Protein AF-A0A920VD78-F1 (afdb_monomer)

Secondary structure (DSSP, 8-state):
--EE---------SSTT--PPPHHHHHHHHHHHHHHHHHHTTPPPPEE----SHHHHGGG----------B--TTT--B---

pLDDT: mean 90.09, std 12.21, range [50.75, 97.56]

Solvent-accessible surface area (backbone atoms only — not comparable to full-atom values): 5378 Å² total; per-residue (Å²): 114,75,65,45,64,88,42,52,84,58,63,69,57,89,50,98,83,49,80,49,78,53,73,63,58,54,51,51,56,52,50,52,53,52,50,53,52,25,60,78,67,73,46,77,84,47,46,80,48,76,46,65,55,61,54,64,55,54,84,73,62,83,87,88,82,78,90,70,52,79,48,87,45,93,89,77,60,78,52,69,52,114

Sequence (82 aa):
MTKFSPGGGFAIGYTTKDEPPSVSAYAEAIISTMTETCQDLSMEMPALVIEPGRAIIGPAGVALYRIGAIKEVPGGSEVRQC

Structure (mmCIF, N/CA/C/O backbone):
data_AF-A0A920VD78-F1
#
_entry.id   AF-A0A920VD78-F1
#
loop_
_atom_site.group_PDB
_atom_site.id
_atom_site.type_symbol
_atom_site.label_atom_id
_atom_site.label_alt_id
_atom_site.label_comp_id
_atom_site.label_asym_id
_atom_site.label_entity_id
_atom_site.label_seq_id
_atom_site.pdbx_PDB_ins_code
_atom_site.Cartn_x
_atom_site.Cartn_y
_atom_site.Cartn_z
_atom_site.occupancy
_atom_site.B_iso_or_equiv
_atom_site.auth_seq_id
_atom_site.auth_comp_id
_atom_site.auth_asym_id
_atom_site.auth_atom_id
_atom_site.pdbx_PDB_model_num
ATOM 1 N N . MET A 1 1 ? -19.056 8.189 18.116 1.00 60.03 1 MET A N 1
ATOM 2 C CA . MET A 1 1 ? -18.441 8.389 16.781 1.00 60.03 1 MET A CA 1
ATOM 3 C C . MET A 1 1 ? -18.467 7.035 16.094 1.00 60.03 1 MET A C 1
ATOM 5 O O . MET A 1 1 ? -17.893 6.111 16.635 1.00 60.03 1 MET A O 1
ATOM 9 N N . THR A 1 2 ? -19.226 6.854 15.011 1.00 85.56 2 THR A N 1
ATOM 10 C CA . THR A 1 2 ? -19.578 5.501 14.523 1.00 85.56 2 THR A CA 1
ATOM 11 C C . THR A 1 2 ? -18.567 4.890 13.552 1.00 85.56 2 THR A C 1
ATOM 13 O O . THR A 1 2 ? -18.561 3.673 13.388 1.00 85.56 2 THR A O 1
ATOM 16 N N . LYS A 1 3 ? -17.711 5.697 12.909 1.00 92.62 3 LYS A N 1
ATOM 17 C CA . LYS A 1 3 ? -16.704 5.233 11.941 1.00 92.62 3 LYS A CA 1
ATOM 18 C C . LYS A 1 3 ? -15.408 6.036 12.036 1.00 92.62 3 LYS A C 1
ATOM 20 O O . LYS A 1 3 ? -15.457 7.243 12.274 1.00 92.62 3 LYS A O 1
ATOM 25 N N . PHE A 1 4 ? -14.284 5.371 11.796 1.00 94.19 4 PHE A N 1
ATOM 26 C CA . PHE A 1 4 ? -12.949 5.959 11.702 1.00 94.19 4 PHE A CA 1
ATOM 27 C C . PHE A 1 4 ? -12.225 5.411 10.465 1.00 94.19 4 PHE A C 1
ATOM 29 O O . PHE A 1 4 ? -12.301 4.214 10.192 1.00 94.19 4 PHE A O 1
ATOM 36 N N . SER A 1 5 ? -11.537 6.280 9.721 1.00 94.62 5 SER A N 1
ATOM 37 C CA . SER A 1 5 ? -10.718 5.904 8.562 1.00 94.62 5 SER A CA 1
ATOM 38 C C . SER A 1 5 ? -9.341 6.563 8.672 1.00 94.62 5 SER A C 1
ATOM 40 O O . SER A 1 5 ? -9.281 7.794 8.661 1.00 94.62 5 SER A O 1
ATOM 42 N N . PRO A 1 6 ? -8.237 5.794 8.765 1.00 93.00 6 PRO A N 1
ATOM 43 C CA . PRO A 1 6 ? -6.884 6.324 8.630 1.00 93.00 6 PRO A CA 1
ATOM 44 C C . PRO A 1 6 ? -6.488 6.541 7.156 1.00 93.00 6 PRO A C 1
ATOM 46 O O . PRO A 1 6 ? -5.386 7.010 6.882 1.00 93.00 6 PRO A O 1
ATOM 49 N N . GLY A 1 7 ? -7.370 6.209 6.203 1.00 95.81 7 GLY A N 1
ATOM 50 C CA . GLY A 1 7 ? -7.119 6.327 4.770 1.00 95.81 7 GLY A CA 1
ATOM 51 C C . GLY A 1 7 ? -6.338 5.143 4.186 1.00 95.81 7 GLY A C 1
ATOM 52 O O . GLY A 1 7 ? -6.541 3.984 4.559 1.00 95.81 7 GLY A O 1
ATOM 53 N N . GLY A 1 8 ? -5.492 5.436 3.194 1.00 94.12 8 GLY A N 1
ATOM 54 C CA . GLY A 1 8 ? -4.649 4.465 2.487 1.00 94.12 8 GLY A CA 1
ATOM 55 C C . GLY A 1 8 ? -3.225 4.368 3.049 1.00 94.12 8 GLY A C 1
ATOM 56 O O . GLY A 1 8 ? -3.012 4.403 4.252 1.00 94.12 8 GLY A O 1
ATOM 57 N N . GLY A 1 9 ? -2.227 4.243 2.163 1.00 94.31 9 GLY A N 1
ATOM 58 C CA . GLY A 1 9 ? -0.803 4.208 2.552 1.00 94.31 9 GLY A CA 1
ATOM 59 C C . GLY A 1 9 ? -0.168 2.813 2.621 1.00 94.31 9 GLY A C 1
ATOM 60 O O . GLY A 1 9 ? 0.996 2.683 2.983 1.00 94.31 9 GLY A O 1
ATOM 61 N N . PHE A 1 10 ? -0.902 1.778 2.217 1.00 95.62 10 PHE A N 1
ATOM 62 C CA . PHE A 1 10 ? -0.397 0.412 2.086 1.00 95.62 10 PHE A CA 1
ATOM 63 C C . PHE A 1 10 ? 0.663 0.338 0.978 1.00 95.62 10 PHE A C 1
ATOM 65 O O . PHE A 1 10 ? 0.384 0.6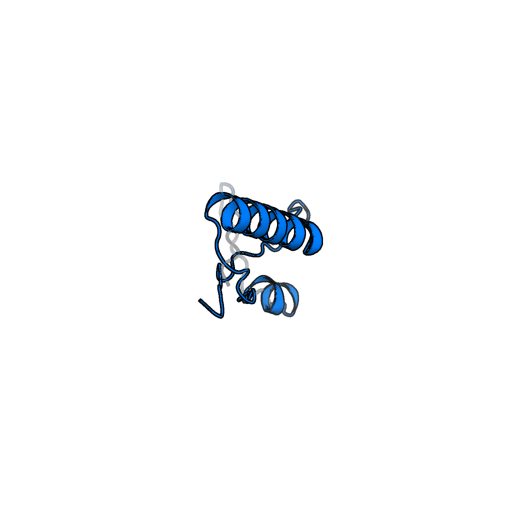53 -0.187 1.00 9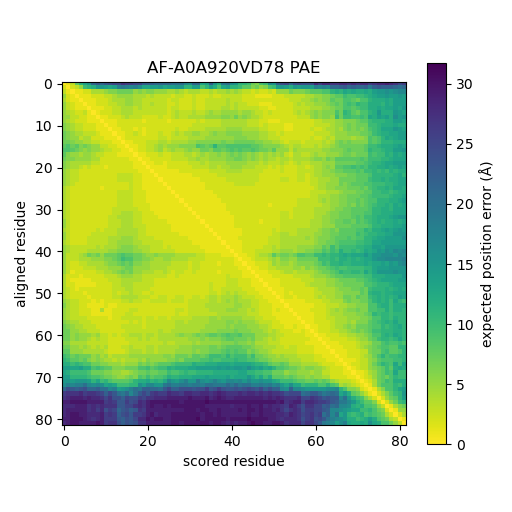5.62 10 PHE A O 1
ATOM 72 N N . ALA A 1 11 ? 1.886 -0.033 1.357 1.00 94.44 11 ALA A N 1
ATOM 73 C CA . ALA A 1 11 ? 3.024 -0.080 0.452 1.00 94.44 11 ALA A CA 1
ATOM 74 C C . ALA A 1 11 ? 2.940 -1.263 -0.526 1.00 94.44 11 ALA A C 1
ATOM 76 O O . ALA A 1 11 ? 2.305 -2.280 -0.254 1.00 94.44 11 ALA A O 1
ATOM 77 N N . ILE A 1 12 ? 3.625 -1.123 -1.661 1.00 95.12 12 ILE A N 1
ATOM 78 C CA . ILE A 1 12 ? 3.892 -2.200 -2.620 1.00 95.12 12 ILE A CA 1
ATOM 79 C C . ILE A 1 12 ? 5.376 -2.189 -2.964 1.00 95.12 12 ILE A C 1
ATOM 81 O O . ILE A 1 12 ? 6.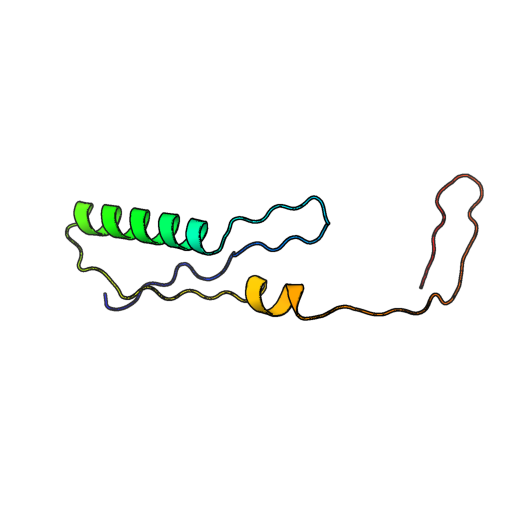008 -1.132 -2.910 1.00 95.12 12 ILE A O 1
ATOM 85 N N . GLY A 1 13 ? 5.913 -3.343 -3.350 1.00 94.44 13 GLY A N 1
ATOM 86 C CA . GLY A 1 13 ? 7.251 -3.414 -3.920 1.00 94.44 13 GLY A CA 1
ATOM 87 C C . GLY A 1 13 ? 7.243 -2.947 -5.374 1.00 94.44 13 GLY A C 1
ATOM 88 O O . GLY A 1 13 ? 6.411 -3.398 -6.162 1.00 94.44 13 GLY A O 1
ATOM 89 N N . TYR A 1 14 ? 8.153 -2.043 -5.727 1.00 92.31 14 TYR A N 1
ATOM 90 C CA . TYR A 1 14 ? 8.384 -1.605 -7.108 1.00 92.31 14 TYR A CA 1
ATOM 91 C C . TYR A 1 14 ? 9.567 -2.331 -7.741 1.00 92.31 14 TYR A C 1
ATOM 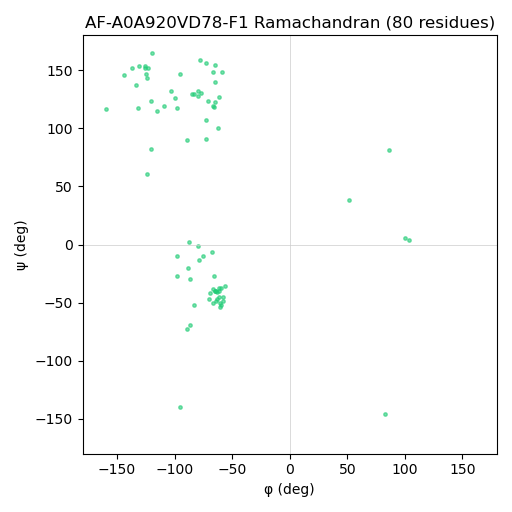93 O O . TYR A 1 14 ? 9.627 -2.495 -8.959 1.00 92.31 14 TYR A O 1
ATOM 101 N N . THR A 1 15 ? 10.512 -2.764 -6.914 1.00 94.06 15 THR A N 1
ATOM 102 C CA . THR A 1 15 ? 11.675 -3.550 -7.303 1.00 94.06 15 THR A CA 1
ATOM 103 C C . THR A 1 15 ? 11.675 -4.891 -6.582 1.00 94.06 15 THR A C 1
ATOM 105 O O . THR A 1 15 ? 11.011 -5.077 -5.566 1.00 94.06 15 THR A O 1
ATOM 108 N N . THR A 1 16 ? 12.483 -5.831 -7.067 1.00 90.69 16 THR A N 1
ATOM 109 C CA . THR A 1 16 ? 12.654 -7.146 -6.430 1.00 90.69 16 THR A CA 1
ATOM 110 C C . THR A 1 16 ? 13.359 -7.087 -5.073 1.00 90.69 16 THR A C 1
ATOM 112 O O . THR A 1 16 ? 13.510 -8.121 -4.431 1.00 90.69 16 THR A O 1
ATOM 115 N N . LYS A 1 17 ? 13.863 -5.916 -4.667 1.00 95.44 17 LYS A N 1
ATOM 116 C CA . LYS A 1 17 ? 14.524 -5.698 -3.374 1.00 95.44 17 LYS A CA 1
ATOM 117 C C . LYS A 1 17 ? 13.585 -5.094 -2.334 1.00 95.44 17 LYS A C 1
ATOM 119 O O . LYS A 1 17 ? 13.969 -4.996 -1.174 1.00 95.44 17 LYS A O 1
ATOM 124 N N . ASP A 1 18 ? 12.403 -4.654 -2.754 1.00 94.88 18 ASP A N 1
ATOM 125 C CA . ASP A 1 18 ? 11.456 -4.005 -1.864 1.00 94.88 18 ASP A CA 1
ATOM 126 C C . ASP A 1 18 ? 10.652 -5.067 -1.115 1.00 94.88 18 ASP A C 1
ATOM 128 O O . ASP A 1 18 ? 10.062 -5.959 -1.725 1.00 94.88 18 ASP A O 1
ATOM 132 N N . GLU A 1 19 ? 10.587 -4.929 0.204 1.00 93.81 19 GLU A N 1
ATOM 133 C CA . GLU A 1 19 ? 9.866 -5.845 1.084 1.00 93.81 19 GLU A CA 1
ATOM 134 C C . GLU A 1 19 ? 8.789 -5.057 1.849 1.00 93.81 19 GLU A C 1
ATOM 136 O O . GLU A 1 19 ? 9.031 -4.569 2.956 1.00 93.81 19 GLU A O 1
ATOM 141 N N . PRO A 1 20 ? 7.614 -4.810 1.231 1.00 94.31 20 PRO A N 1
ATOM 142 C CA . PRO A 1 20 ? 6.534 -4.090 1.893 1.00 94.31 20 PRO A CA 1
ATOM 143 C C . PRO A 1 20 ? 5.976 -4.918 3.064 1.00 94.31 20 PRO A C 1
ATOM 145 O O . PRO A 1 20 ? 5.934 -6.149 2.977 1.00 94.31 20 PRO A O 1
ATOM 148 N N . PRO A 1 21 ? 5.486 -4.275 4.142 1.00 95.00 21 PRO A N 1
ATOM 149 C CA . PRO A 1 21 ? 4.864 -4.995 5.245 1.00 95.00 21 PRO A CA 1
ATOM 150 C C . PRO A 1 21 ? 3.660 -5.813 4.773 1.00 95.00 21 PRO A C 1
ATOM 152 O O . PRO A 1 21 ? 2.928 -5.414 3.861 1.00 95.00 21 PRO A O 1
ATOM 155 N N . SER A 1 22 ? 3.419 -6.947 5.427 1.00 94.75 22 SER A N 1
ATOM 156 C CA . SER A 1 22 ? 2.231 -7.749 5.152 1.00 94.75 22 SER A CA 1
ATOM 157 C C . SER A 1 22 ? 0.956 -6.989 5.534 1.00 94.75 22 SER A C 1
ATOM 159 O O . SER A 1 22 ? 0.940 -6.156 6.441 1.00 94.75 22 SER A O 1
ATOM 161 N N . VAL A 1 23 ? -0.162 -7.330 4.887 1.00 93.12 23 VAL A N 1
ATOM 162 C CA . VAL A 1 23 ? -1.483 -6.772 5.231 1.00 93.12 23 VAL A CA 1
ATOM 163 C C . VAL A 1 23 ? -1.827 -7.018 6.706 1.00 93.12 23 VAL A C 1
ATOM 165 O O . VAL A 1 23 ? -2.410 -6.151 7.351 1.00 93.12 23 VAL A O 1
ATOM 168 N N . SER A 1 24 ? -1.423 -8.168 7.259 1.00 96.06 24 SER A N 1
ATOM 169 C CA . SER A 1 24 ? -1.632 -8.488 8.673 1.00 96.06 24 SER A CA 1
ATOM 170 C C . SER A 1 24 ? -0.859 -7.555 9.605 1.00 96.06 24 SER A C 1
ATOM 172 O O . SER A 1 24 ? -1.427 -7.123 10.599 1.00 96.06 24 SER A O 1
ATOM 174 N N . ALA A 1 25 ? 0.382 -7.190 9.264 1.00 96.75 25 ALA A N 1
ATOM 175 C CA . ALA A 1 25 ? 1.188 -6.276 10.071 1.00 96.75 25 ALA A CA 1
ATOM 176 C C . ALA A 1 25 ? 0.557 -4.875 10.142 1.00 96.75 25 ALA A C 1
ATOM 178 O O . ALA A 1 25 ? 0.510 -4.267 11.208 1.00 96.75 25 ALA A O 1
ATOM 179 N N . TYR A 1 26 ? 0.005 -4.383 9.026 1.00 95.75 26 TYR A N 1
ATOM 180 C CA . TYR A 1 26 ? -0.767 -3.136 9.024 1.00 95.75 26 TYR A CA 1
ATOM 181 C C . TYR A 1 26 ? -2.029 -3.239 9.884 1.00 95.75 26 TYR A C 1
ATOM 183 O O . TYR A 1 26 ? -2.307 -2.340 10.675 1.00 95.75 26 TYR A O 1
ATOM 191 N N . ALA A 1 27 ? -2.799 -4.320 9.729 1.00 95.38 27 ALA A N 1
ATOM 192 C CA . ALA A 1 27 ? -4.033 -4.518 10.482 1.00 95.38 27 ALA A CA 1
ATOM 193 C C . ALA A 1 27 ? -3.769 -4.578 11.992 1.00 95.38 27 ALA A C 1
ATOM 195 O O . ALA A 1 27 ? -4.459 -3.908 12.756 1.00 95.38 27 ALA A O 1
ATOM 196 N N . GLU A 1 28 ? -2.748 -5.326 12.408 1.00 97.31 28 GLU A N 1
ATOM 197 C CA . GLU A 1 28 ? -2.341 -5.446 13.806 1.00 97.31 28 GLU A CA 1
ATOM 198 C C . GLU A 1 28 ? -1.951 -4.087 14.389 1.00 97.31 28 GLU A C 1
ATOM 200 O O . GLU A 1 28 ? -2.536 -3.677 15.388 1.00 97.31 28 GLU A O 1
ATOM 205 N N . ALA A 1 29 ? -1.060 -3.348 13.719 1.00 97.00 29 ALA A N 1
ATOM 206 C CA . ALA A 1 29 ? -0.606 -2.040 14.187 1.00 97.00 29 ALA A CA 1
ATOM 207 C C . ALA A 1 29 ? -1.744 -1.008 14.298 1.00 97.00 29 ALA A C 1
ATOM 209 O O . ALA A 1 29 ? -1.786 -0.228 15.249 1.00 97.00 29 ALA A O 1
ATOM 210 N N . ILE A 1 30 ? -2.677 -0.987 13.338 1.00 96.06 30 ILE A N 1
ATOM 211 C CA . ILE A 1 30 ? -3.808 -0.047 13.359 1.00 96.06 30 ILE A CA 1
ATOM 212 C C . ILE A 1 30 ? -4.789 -0.416 14.476 1.00 96.06 30 ILE A C 1
ATOM 214 O O . ILE A 1 30 ? -5.220 0.458 15.228 1.00 96.06 30 ILE A O 1
ATOM 218 N N . ILE A 1 31 ? -5.152 -1.697 14.588 1.00 96.06 31 ILE A N 1
ATOM 219 C CA . ILE A 1 31 ? -6.158 -2.160 15.550 1.00 96.06 31 ILE A CA 1
ATOM 220 C C . ILE A 1 31 ? -5.632 -2.052 16.981 1.00 96.06 31 ILE A C 1
ATOM 222 O O . ILE A 1 31 ? -6.390 -1.605 17.843 1.00 96.06 31 ILE A O 1
ATOM 226 N N . SER A 1 32 ? -4.370 -2.410 17.245 1.00 97.19 32 SER A N 1
ATOM 227 C CA . SER A 1 32 ? -3.775 -2.282 18.582 1.00 97.19 32 SER A CA 1
ATOM 228 C C . SER A 1 32 ? -3.777 -0.825 19.039 1.00 97.19 32 SER A C 1
ATOM 230 O O . SER A 1 32 ? -4.399 -0.505 20.050 1.00 97.19 32 SER A O 1
ATOM 232 N N . THR A 1 33 ? -3.226 0.073 18.218 1.00 96.25 33 THR A N 1
ATOM 233 C CA . THR A 1 33 ? -3.168 1.513 18.506 1.00 96.25 33 THR A CA 1
ATOM 234 C C . THR A 1 33 ? -4.560 2.103 18.731 1.00 96.25 33 THR A C 1
ATOM 236 O O . THR A 1 33 ? -4.780 2.852 19.683 1.00 96.25 33 THR A O 1
ATOM 239 N N . MET A 1 34 ? -5.529 1.763 17.873 1.00 95.38 34 MET A N 1
ATOM 240 C CA . MET A 1 34 ? -6.903 2.256 17.997 1.00 95.38 34 MET A CA 1
ATOM 241 C C . MET A 1 34 ? -7.572 1.743 19.274 1.00 95.38 34 MET A C 1
ATOM 243 O O . MET A 1 34 ? -8.276 2.503 19.939 1.00 95.38 34 MET A O 1
ATOM 247 N N . THR A 1 35 ? -7.341 0.478 19.625 1.00 95.31 35 THR A N 1
ATOM 248 C CA . THR A 1 35 ? -7.925 -0.151 20.813 1.00 95.31 35 THR A CA 1
ATOM 249 C C . THR A 1 35 ? -7.381 0.47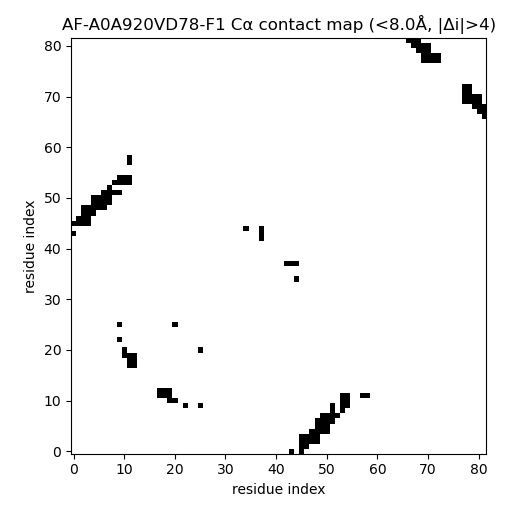2 22.089 1.00 95.31 35 THR A C 1
ATOM 251 O O . THR A 1 35 ? -8.175 0.897 22.926 1.00 95.31 35 THR A O 1
ATOM 254 N N . GLU A 1 36 ? -6.057 0.580 22.209 1.00 97.31 36 GLU A N 1
ATOM 255 C CA . GLU A 1 36 ? -5.380 1.205 23.353 1.00 97.31 36 GLU A CA 1
ATOM 256 C C . GLU A 1 36 ? -5.837 2.658 23.523 1.00 97.31 36 GLU A C 1
ATOM 258 O O . GLU A 1 36 ? -6.307 3.050 24.588 1.00 97.31 36 GLU A O 1
ATOM 263 N N . THR A 1 37 ? -5.844 3.431 22.433 1.00 95.81 37 THR A N 1
ATOM 264 C CA . THR A 1 37 ? -6.251 4.843 22.472 1.00 95.81 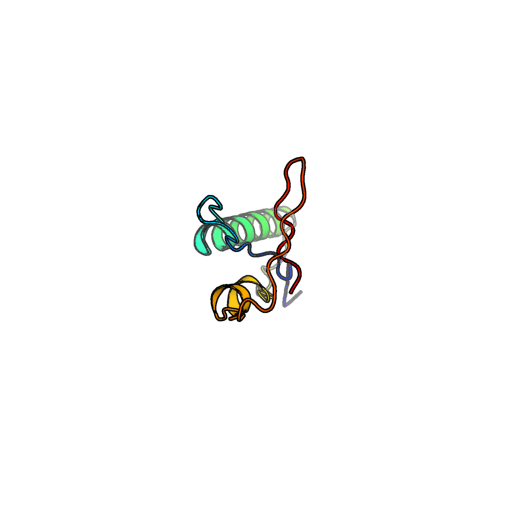37 THR A CA 1
ATOM 265 C C . THR A 1 37 ? -7.718 5.014 22.879 1.00 95.81 37 THR A C 1
ATOM 267 O O . THR A 1 37 ? -8.047 5.912 23.654 1.00 95.81 37 THR A O 1
ATOM 270 N N . CYS A 1 38 ? -8.628 4.168 22.379 1.00 95.38 38 CYS A N 1
ATOM 271 C CA . CYS A 1 38 ? -10.037 4.242 22.775 1.00 95.38 38 CYS A CA 1
ATOM 272 C C . CYS A 1 38 ? -10.230 3.879 24.252 1.00 95.38 38 CYS A C 1
ATOM 274 O O . CYS A 1 38 ? -11.043 4.514 24.924 1.00 95.38 38 CYS A O 1
ATOM 276 N N . GLN A 1 39 ? -9.486 2.895 24.764 1.00 95.75 39 GLN A N 1
ATOM 277 C CA . GLN A 1 39 ? -9.531 2.514 26.177 1.00 95.75 39 GLN A CA 1
ATOM 278 C C . GLN A 1 39 ? -9.037 3.652 27.077 1.00 95.75 39 GLN A C 1
ATOM 280 O O . GLN A 1 39 ? -9.751 4.040 28.003 1.00 95.75 39 GLN A O 1
ATOM 285 N N . ASP A 1 40 ? -7.886 4.245 26.755 1.00 97.56 40 ASP A N 1
ATOM 286 C CA . ASP A 1 40 ? -7.290 5.344 27.524 1.00 97.56 40 ASP A CA 1
ATOM 287 C C . ASP A 1 40 ? -8.194 6.582 27.571 1.00 97.56 40 ASP A C 1
ATOM 289 O O . ASP A 1 40 ? -8.311 7.253 28.597 1.00 97.56 40 ASP A O 1
ATOM 293 N N . LEU A 1 41 ? -8.883 6.869 26.465 1.00 95.56 41 LEU A N 1
ATOM 294 C CA . LEU A 1 41 ? -9.796 8.006 26.350 1.00 95.56 41 LEU A CA 1
ATOM 295 C C . LEU A 1 41 ? -11.230 7.690 26.802 1.00 95.56 41 LEU A C 1
ATOM 297 O O . LEU A 1 41 ? -12.095 8.562 26.716 1.00 95.56 41 LEU A O 1
ATOM 301 N N . SER A 1 42 ? -11.503 6.467 27.277 1.00 95.38 42 SER A N 1
ATOM 302 C CA . SER A 1 42 ? -12.857 5.994 27.619 1.00 95.38 42 SER A CA 1
ATOM 303 C C . SER A 1 42 ? -13.873 6.215 26.486 1.00 95.38 42 SER A C 1
ATOM 305 O O . SER A 1 42 ? -15.029 6.579 26.714 1.00 95.38 42 SER A O 1
ATOM 307 N N . MET A 1 43 ? -13.428 6.021 25.244 1.00 93.44 43 MET A N 1
ATOM 308 C CA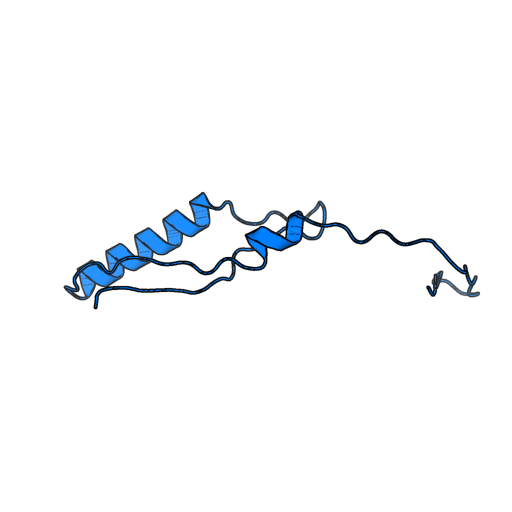 . MET A 1 43 ? -14.232 6.174 24.037 1.00 93.44 43 MET A CA 1
ATOM 309 C C . MET A 1 43 ? -14.806 4.832 23.583 1.00 93.44 43 MET A C 1
ATOM 311 O O . MET A 1 43 ? -14.179 3.781 23.696 1.00 93.44 43 MET A O 1
ATOM 315 N N . GLU A 1 44 ? -16.007 4.878 23.010 1.00 93.62 44 GLU A N 1
ATOM 316 C CA . GLU A 1 44 ? -16.576 3.731 22.306 1.00 93.62 44 GLU A CA 1
ATOM 317 C C . GLU A 1 44 ? -15.743 3.401 21.058 1.00 93.62 44 GLU A C 1
ATOM 319 O O . GLU A 1 44 ? -15.323 4.304 20.328 1.00 93.62 44 GLU A O 1
ATOM 324 N N . MET A 1 45 ? -15.544 2.106 20.799 1.00 93.69 45 MET A N 1
ATOM 325 C CA . MET A 1 45 ? -14.793 1.635 19.639 1.00 93.69 45 MET A CA 1
ATOM 326 C C . MET A 1 45 ? -15.532 1.972 18.331 1.00 93.69 45 MET A C 1
ATOM 328 O O . MET A 1 45 ? -16.648 1.485 18.122 1.00 93.69 45 MET A O 1
ATOM 332 N N . PRO A 1 46 ? -14.939 2.760 17.418 1.00 94.12 46 PRO A N 1
ATOM 333 C CA . PRO A 1 46 ? -15.560 3.053 16.133 1.00 94.12 46 PRO A CA 1
ATOM 334 C C . PRO A 1 46 ? -15.402 1.874 15.162 1.00 94.12 46 PRO A C 1
ATOM 336 O O . PRO A 1 46 ? -14.472 1.075 15.263 1.00 94.12 46 PRO A O 1
ATOM 339 N N . ALA A 1 47 ? -16.262 1.799 14.143 1.00 95.00 47 ALA A N 1
ATOM 340 C CA . ALA A 1 47 ? -16.021 0.894 13.023 1.00 95.00 47 ALA A CA 1
ATOM 341 C C . ALA A 1 47 ? -1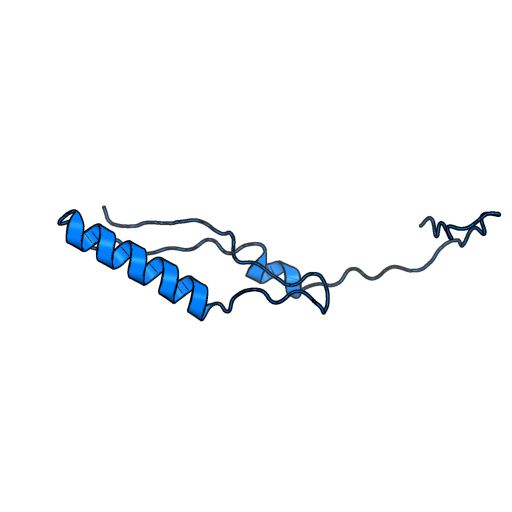4.852 1.409 12.163 1.00 95.00 47 ALA A C 1
ATOM 343 O O . ALA A 1 47 ? -14.890 2.534 11.656 1.00 95.00 47 ALA A O 1
ATOM 344 N N . LEU A 1 48 ? -13.829 0.574 11.982 1.00 94.50 48 L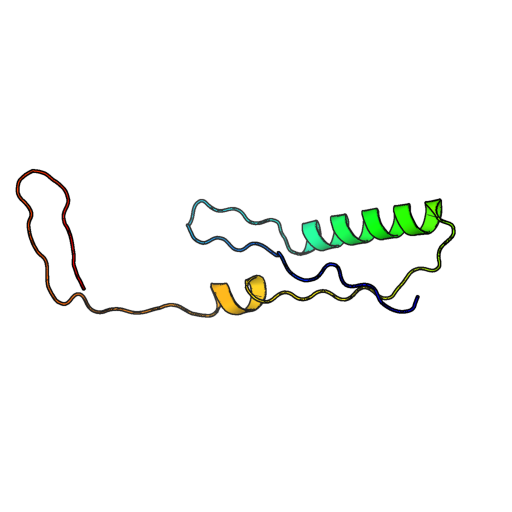EU A N 1
ATOM 345 C CA . LEU A 1 48 ? -12.654 0.887 11.173 1.00 94.50 48 LEU A CA 1
ATOM 346 C C . LEU A 1 48 ? -12.941 0.699 9.677 1.00 94.50 48 LEU A C 1
ATOM 348 O O . LEU A 1 48 ? -13.459 -0.335 9.254 1.00 94.50 48 LEU A O 1
ATOM 352 N N . VAL A 1 49 ? -12.559 1.686 8.874 1.00 95.62 49 VAL A N 1
ATOM 353 C CA . VAL A 1 49 ? -12.584 1.657 7.405 1.00 95.62 49 VAL A CA 1
ATOM 354 C C . VAL A 1 49 ? -11.176 1.958 6.899 1.00 95.62 49 VAL A C 1
ATOM 356 O O . VAL A 1 49 ? -10.491 2.770 7.497 1.00 95.62 49 VAL A O 1
ATOM 359 N N . ILE A 1 50 ? -10.732 1.321 5.815 1.00 95.81 50 ILE A N 1
ATOM 360 C CA . ILE A 1 50 ? -9.437 1.602 5.172 1.00 95.81 50 ILE A CA 1
ATOM 361 C C . ILE A 1 50 ? -9.638 1.905 3.688 1.00 95.81 50 ILE A C 1
ATOM 363 O O . ILE A 1 50 ? -10.590 1.420 3.076 1.00 95.81 50 ILE A O 1
ATOM 367 N N . GLU A 1 51 ? -8.725 2.675 3.097 1.00 96.56 51 GLU A N 1
ATOM 368 C CA . GLU A 1 51 ? -8.845 3.167 1.716 1.00 96.56 51 GLU A CA 1
ATOM 369 C C . GLU A 1 51 ? -7.622 2.773 0.853 1.00 96.56 51 GLU A C 1
ATOM 371 O O . GLU A 1 51 ? -6.884 3.630 0.353 1.00 96.56 51 GLU A O 1
ATOM 376 N N . PRO A 1 52 ? -7.335 1.466 0.673 1.00 95.25 52 PRO A N 1
ATOM 377 C CA . PRO A 1 52 ? -6.194 1.015 -0.116 1.00 95.25 52 PRO A CA 1
ATOM 378 C C . PRO A 1 52 ? -6.430 1.238 -1.618 1.00 95.25 52 PRO A C 1
ATOM 380 O O . PRO A 1 52 ? -7.170 0.507 -2.264 1.00 95.25 52 PRO A O 1
ATOM 383 N N . GLY A 1 53 ? -5.753 2.223 -2.208 1.00 95.88 53 GLY A N 1
ATOM 384 C CA . GLY A 1 53 ? -5.740 2.405 -3.666 1.00 95.88 53 GLY A CA 1
ATOM 385 C C . GLY A 1 53 ? -4.602 1.628 -4.327 1.00 95.88 53 GLY A C 1
ATOM 386 O O . GLY A 1 53 ? -4.789 0.598 -4.975 1.00 95.88 53 GLY A O 1
ATOM 387 N N . ARG A 1 54 ? -3.379 2.127 -4.125 1.00 95.94 54 ARG A N 1
ATOM 388 C CA . ARG A 1 54 ? -2.161 1.623 -4.776 1.00 95.94 54 ARG A CA 1
ATOM 389 C C . ARG A 1 54 ? -1.868 0.153 -4.480 1.00 95.94 54 ARG A C 1
ATOM 391 O O . ARG A 1 54 ? -1.432 -0.552 -5.380 1.00 95.94 54 ARG A O 1
ATOM 398 N N . ALA A 1 55 ? -2.127 -0.302 -3.258 1.00 94.94 55 ALA A N 1
ATOM 399 C CA . ALA A 1 55 ? -1.908 -1.696 -2.882 1.00 94.94 55 ALA A CA 1
ATOM 400 C C . ALA A 1 55 ? -2.816 -2.685 -3.619 1.00 94.94 55 ALA A C 1
ATOM 402 O O . ALA A 1 55 ? -2.415 -3.825 -3.824 1.00 94.94 55 ALA A O 1
ATOM 403 N N . ILE A 1 56 ? -4.002 -2.249 -4.057 1.00 94.94 56 ILE A N 1
ATOM 404 C CA . ILE A 1 56 ? -4.901 -3.081 -4.861 1.00 94.94 56 ILE A CA 1
ATOM 405 C C . ILE A 1 56 ? -4.489 -3.029 -6.334 1.00 94.94 56 ILE A C 1
ATOM 407 O O . ILE A 1 56 ? -4.313 -4.064 -6.967 1.00 94.94 56 ILE A O 1
ATOM 411 N N . ILE A 1 57 ? -4.341 -1.823 -6.892 1.00 95.88 57 ILE A N 1
ATOM 412 C CA . ILE A 1 57 ? -4.223 -1.664 -8.351 1.00 95.88 57 ILE A CA 1
ATOM 413 C C . ILE A 1 57 ? -2.787 -1.798 -8.860 1.00 95.88 57 ILE A C 1
ATOM 415 O O . ILE A 1 57 ? -2.581 -2.176 -10.007 1.00 95.88 57 ILE A O 1
ATOM 419 N N . GLY A 1 58 ? -1.793 -1.445 -8.042 1.00 93.69 58 GLY A N 1
ATOM 420 C CA . GLY A 1 58 ? -0.403 -1.295 -8.478 1.00 93.69 58 GLY A CA 1
ATOM 421 C C . GLY A 1 58 ? 0.193 -2.587 -9.037 1.00 93.69 58 GLY A C 1
ATOM 422 O O . GLY A 1 58 ? 0.701 -2.562 -10.153 1.00 93.69 58 GLY A O 1
ATOM 423 N N . PRO A 1 59 ? 0.082 -3.723 -8.325 1.00 93.00 59 PRO A N 1
ATOM 424 C CA . PRO A 1 59 ? 0.585 -5.009 -8.808 1.00 93.00 59 PRO A CA 1
ATOM 425 C C . PRO A 1 59 ? -0.278 -5.657 -9.904 1.00 93.00 59 PRO A C 1
ATOM 427 O O . PRO A 1 59 ? 0.130 -6.658 -10.486 1.00 93.00 59 PRO A O 1
ATOM 430 N N . ALA A 1 60 ? -1.479 -5.135 -10.173 1.00 95.81 60 ALA A N 1
ATOM 431 C CA . ALA A 1 60 ? -2.443 -5.778 -11.065 1.00 95.81 60 ALA A CA 1
ATOM 432 C C . ALA A 1 60 ? -2.142 -5.564 -12.559 1.00 95.81 60 ALA A C 1
ATOM 434 O O . ALA A 1 60 ? -2.743 -6.227 -13.405 1.00 95.81 60 ALA A O 1
ATOM 435 N N . GLY A 1 61 ? -1.248 -4.632 -12.900 1.00 94.06 61 GLY A N 1
ATOM 436 C CA . GLY A 1 61 ? -0.979 -4.241 -14.280 1.00 94.06 61 GLY A CA 1
ATOM 437 C C . GLY A 1 61 ? 0.502 -4.067 -14.579 1.00 94.06 61 GLY A C 1
ATOM 438 O O . GLY A 1 61 ? 1.296 -3.693 -13.720 1.00 94.06 61 GLY A O 1
ATOM 439 N N . VAL A 1 62 ? 0.858 -4.299 -15.841 1.00 95.31 62 VAL A N 1
ATOM 440 C CA . VAL A 1 62 ? 2.189 -4.017 -16.383 1.00 95.31 62 VAL A CA 1
ATOM 441 C C . VAL A 1 62 ? 2.065 -3.116 -17.601 1.00 95.31 62 VAL A C 1
ATOM 443 O O . VAL A 1 62 ? 1.108 -3.215 -18.370 1.00 95.31 62 VAL A O 1
ATOM 446 N N . ALA A 1 63 ? 3.049 -2.244 -17.788 1.00 95.88 63 ALA A N 1
ATOM 447 C CA . ALA A 1 63 ? 3.160 -1.433 -18.988 1.00 95.88 63 ALA A CA 1
ATOM 448 C C . ALA A 1 63 ? 4.150 -2.100 -19.953 1.00 95.88 63 ALA A C 1
ATOM 450 O O . ALA A 1 63 ? 5.325 -2.274 -19.626 1.00 95.88 63 ALA A O 1
ATOM 451 N N . LEU A 1 64 ? 3.665 -2.502 -21.130 1.00 97.00 64 LEU A N 1
ATOM 452 C CA . LEU A 1 64 ? 4.475 -3.139 -22.164 1.00 97.00 64 LEU A CA 1
ATOM 453 C C . LEU A 1 64 ? 4.857 -2.111 -23.226 1.00 97.00 64 LEU A C 1
ATOM 455 O O . LEU A 1 64 ? 3.991 -1.475 -23.824 1.00 97.00 64 LEU A O 1
ATOM 459 N N . TYR A 1 65 ? 6.153 -1.995 -23.494 1.00 95.38 65 TYR A N 1
ATOM 460 C CA . TYR A 1 65 ? 6.688 -1.071 -24.487 1.00 95.38 65 TYR A CA 1
ATOM 461 C C . TYR A 1 65 ? 7.509 -1.809 -25.541 1.00 95.38 65 TYR A C 1
ATOM 463 O O . TYR A 1 65 ? 8.115 -2.848 -25.272 1.00 95.38 65 TYR A O 1
ATOM 471 N N . ARG A 1 66 ? 7.555 -1.235 -26.747 1.00 96.00 66 ARG A N 1
ATOM 472 C CA . ARG A 1 66 ? 8.471 -1.635 -27.817 1.00 96.00 66 ARG A CA 1
ATOM 473 C C . ARG A 1 66 ? 9.605 -0.622 -27.890 1.00 96.00 66 ARG A C 1
ATOM 475 O O . ARG A 1 66 ? 9.342 0.572 -27.930 1.00 96.00 66 ARG A O 1
ATOM 482 N N . ILE A 1 67 ? 10.844 -1.101 -27.947 1.00 95.06 67 ILE A N 1
ATOM 483 C CA . ILE A 1 67 ? 12.005 -0.237 -28.192 1.00 95.06 67 ILE A CA 1
ATOM 484 C C . ILE A 1 67 ? 11.883 0.346 -29.607 1.00 95.06 67 ILE A C 1
ATOM 486 O O . ILE A 1 67 ? 11.774 -0.420 -30.567 1.00 95.06 67 ILE A O 1
ATOM 490 N N . GLY A 1 68 ? 11.878 1.676 -29.721 1.00 95.38 68 GLY A N 1
ATOM 491 C CA . GLY A 1 68 ? 11.833 2.392 -30.996 1.00 95.38 68 GLY A CA 1
ATOM 492 C C . GLY A 1 68 ? 13.227 2.606 -31.578 1.00 95.38 68 GLY A C 1
ATOM 493 O O . GLY A 1 68 ? 13.593 1.984 -32.575 1.00 95.38 68 GLY A O 1
ATOM 494 N N . ALA A 1 69 ? 14.017 3.461 -30.931 1.00 91.69 69 ALA A N 1
ATOM 495 C CA . ALA A 1 69 ? 15.385 3.771 -31.333 1.00 91.69 69 ALA A CA 1
ATOM 496 C C . ALA A 1 69 ? 16.379 3.549 -30.182 1.00 91.69 69 ALA A C 1
ATOM 498 O O . ALA A 1 69 ? 16.047 3.668 -29.005 1.00 91.69 69 ALA A O 1
ATOM 499 N N . ILE A 1 70 ? 17.629 3.230 -30.526 1.00 89.06 70 ILE A N 1
ATOM 500 C CA . ILE A 1 70 ? 18.748 3.157 -29.581 1.00 89.06 70 ILE A CA 1
ATOM 501 C C . ILE A 1 70 ? 19.798 4.154 -30.059 1.00 89.06 70 ILE A C 1
ATOM 503 O O . ILE A 1 70 ? 20.237 4.086 -31.206 1.00 89.06 70 ILE A O 1
ATOM 507 N N . LYS A 1 71 ? 20.182 5.092 -29.190 1.00 86.44 71 LYS A N 1
ATOM 508 C CA . LYS A 1 71 ? 21.243 6.060 -29.468 1.00 86.44 71 LYS A CA 1
ATOM 509 C C . LYS A 1 71 ? 22.470 5.730 -28.627 1.00 86.44 71 LYS A C 1
ATOM 511 O O . LYS A 1 71 ? 22.420 5.790 -27.400 1.00 86.44 71 LYS A O 1
ATOM 516 N N . GLU A 1 72 ? 23.582 5.442 -29.293 1.00 85.25 72 GLU A N 1
ATOM 517 C CA . GLU A 1 72 ? 24.878 5.306 -28.632 1.00 85.25 72 GLU A CA 1
ATOM 518 C C . GLU A 1 72 ? 25.473 6.691 -28.356 1.00 85.25 72 GLU A C 1
ATOM 520 O O . GLU A 1 72 ? 25.543 7.547 -29.242 1.00 85.25 72 GLU A O 1
ATOM 525 N N . VAL A 1 73 ? 25.870 6.930 -27.104 1.00 83.25 73 VAL A N 1
ATOM 526 C CA . VAL A 1 73 ? 26.418 8.215 -26.652 1.00 83.25 73 VAL A CA 1
ATOM 527 C C . VAL A 1 73 ? 27.883 7.999 -26.242 1.00 83.25 73 VAL A C 1
ATOM 529 O O . VAL A 1 73 ? 28.129 7.261 -25.282 1.00 83.25 73 VAL A O 1
ATOM 532 N N . PRO A 1 74 ? 28.870 8.595 -26.946 1.00 77.12 74 PRO A N 1
ATOM 533 C CA . PRO A 1 74 ? 30.282 8.452 -26.590 1.00 77.12 74 PRO A CA 1
ATOM 534 C C . PRO A 1 74 ? 30.546 9.018 -25.188 1.00 77.12 74 PRO A C 1
ATOM 536 O O . PRO A 1 74 ? 30.194 10.163 -24.918 1.00 77.12 74 PRO A O 1
ATOM 539 N N . GLY A 1 75 ? 31.162 8.230 -24.298 1.00 71.50 75 GLY A N 1
ATOM 540 C CA . GLY A 1 75 ? 31.484 8.652 -22.923 1.00 71.50 75 GLY A CA 1
ATOM 541 C C . GLY A 1 75 ? 30.576 8.097 -21.819 1.00 71.50 75 GLY A C 1
ATOM 542 O O . GLY A 1 75 ? 30.793 8.414 -20.655 1.00 71.50 75 GLY A O 1
ATOM 543 N N . GLY A 1 76 ? 29.623 7.220 -22.152 1.00 62.88 76 GLY A N 1
ATOM 544 C CA . GLY A 1 76 ? 28.921 6.402 -21.163 1.00 62.88 76 GLY A CA 1
ATOM 545 C C . GLY A 1 76 ? 27.712 7.080 -20.527 1.00 62.88 76 GLY A C 1
ATOM 546 O O . GLY A 1 76 ? 27.754 7.536 -19.393 1.00 62.88 76 GLY A O 1
ATOM 547 N N . SER A 1 77 ? 26.587 7.047 -21.229 1.00 51.59 77 SER A N 1
ATOM 548 C CA . SER A 1 77 ? 25.326 6.517 -20.693 1.00 51.59 77 SER A CA 1
ATOM 549 C C . SER A 1 77 ? 24.467 6.195 -21.911 1.00 51.59 77 SER A C 1
ATOM 551 O O . SER A 1 77 ? 24.173 7.080 -22.707 1.00 51.59 77 SER A O 1
ATOM 553 N N . GLU A 1 78 ? 24.132 4.927 -22.121 1.00 53.53 78 GLU A N 1
ATOM 554 C CA . GLU A 1 78 ? 23.238 4.502 -23.199 1.00 53.53 78 GLU A CA 1
ATOM 555 C C . GLU A 1 78 ? 21.861 5.153 -22.961 1.00 53.53 78 GLU A C 1
ATOM 557 O O . GLU A 1 78 ? 21.096 4.717 -22.102 1.00 53.53 78 GLU A O 1
ATOM 562 N N . VAL A 1 79 ? 21.549 6.248 -23.664 1.00 56.97 79 VAL A N 1
ATOM 563 C CA . VAL A 1 79 ? 20.231 6.888 -23.568 1.00 56.97 79 VAL A CA 1
ATOM 564 C C . VAL A 1 79 ? 19.336 6.239 -24.612 1.00 56.97 79 VAL A C 1
ATOM 566 O O . VAL A 1 79 ? 19.261 6.663 -25.766 1.00 56.97 79 VAL A O 1
ATOM 569 N N . ARG A 1 80 ? 18.658 5.171 -24.195 1.00 52.19 80 ARG A N 1
ATOM 570 C CA . ARG A 1 80 ? 17.540 4.586 -24.938 1.00 52.19 80 ARG A CA 1
ATOM 571 C C . ARG A 1 80 ? 16.348 5.529 -24.807 1.00 52.19 80 ARG A C 1
ATOM 573 O O . ARG A 1 80 ? 15.605 5.468 -23.833 1.00 52.19 80 ARG A O 1
ATOM 580 N N . GLN A 1 81 ? 16.235 6.462 -25.743 1.00 50.75 81 GLN A N 1
ATOM 581 C CA . GLN A 1 81 ? 15.100 7.371 -25.835 1.00 50.75 81 GLN A CA 1
ATOM 582 C C . GLN A 1 81 ? 13.984 6.677 -26.626 1.00 50.75 81 GLN A C 1
ATOM 584 O O . GLN A 1 81 ? 14.259 6.095 -27.673 1.00 50.75 81 GLN A O 1
ATOM 589 N N . CYS A 1 82 ? 12.774 6.686 -26.056 1.00 54.12 82 CYS A N 1
ATOM 590 C CA . CYS A 1 82 ? 11.572 6.013 -26.555 1.00 54.12 82 CYS A CA 1
ATOM 591 C C . CYS A 1 82 ? 11.317 6.226 -28.051 1.00 54.12 82 CYS A C 1
ATOM 593 O O . CYS A 1 82 ? 11.405 7.394 -28.495 1.00 54.12 82 CYS A O 1
#

Mean predicted aligned error: 7.23 Å

Radius of gyration: 21.82 Å; Cα contacts (8 Å, |Δi|>4): 71; chains: 1; bounding box: 51×17×59 Å

Foldseek 3Di:
DAEDEPEEDQDDDPDPPDDGDDPVVVVCVVCVVQVVVCVVVVHDRHHYDYHHDCVVVVVVDDDDDDQDDWDDDPPDDGPSDD

Nearest PDB structures (foldseek):
  5x7n-assembly1_B  TM=9.433E-01  e=1.032E-02  Corynebacterium glutamicum ATCC 13032
  2o0t-assembly2_D  TM=9.075E-01  e=8.410E-03  Mycobacterium tuberculosis H37Rv
  7jpj-assembly1_A  TM=8.345E-01  e=1.687E-01  Phaeodactylum tricornutum CCAP 1055/1
  7jpj-assembly1_B  TM=8.144E-01  e=2.372E-01  Phaeodactylum tricornutum CCAP 1055/1